Protein AF-A0A943PSD8-F1 (afdb_monomer_lite)

Structure (mmCIF, N/CA/C/O backbone):
data_AF-A0A943PSD8-F1
#
_entry.id   AF-A0A943PSD8-F1
#
loop_
_atom_site.group_PDB
_atom_site.id
_atom_site.type_symbol
_atom_site.label_atom_id
_atom_site.label_alt_id
_atom_site.label_comp_id
_atom_site.label_asym_id
_atom_site.label_entity_id
_atom_site.label_seq_id
_atom_site.pdbx_PDB_ins_code
_atom_site.Cartn_x
_atom_site.Cartn_y
_atom_site.Cartn_z
_atom_site.occupancy
_atom_site.B_iso_or_equiv
_atom_site.auth_seq_id
_atom_site.auth_comp_id
_atom_site.auth_asym_id
_atom_site.auth_atom_id
_atom_site.pdbx_PDB_model_num
ATOM 1 N N . MET A 1 1 ? -32.405 -61.561 6.875 1.00 39.09 1 MET A N 1
ATOM 2 C CA . MET A 1 1 ? -31.732 -60.262 6.628 1.00 39.09 1 MET A CA 1
ATOM 3 C C . MET A 1 1 ? -32.272 -59.656 5.342 1.00 39.09 1 MET A C 1
ATOM 5 O O . MET A 1 1 ? -32.671 -60.415 4.474 1.00 39.09 1 MET A O 1
ATOM 9 N N . LYS A 1 2 ? -32.257 -58.317 5.261 1.00 35.62 2 LYS A N 1
ATOM 10 C CA . LYS A 1 2 ? -32.957 -57.411 4.322 1.00 35.62 2 LYS A CA 1
ATOM 11 C C . LYS A 1 2 ? -34.431 -57.131 4.662 1.00 35.62 2 LYS A C 1
ATOM 13 O O . LYS A 1 2 ? -35.358 -57.716 4.121 1.00 35.62 2 LYS A O 1
ATOM 18 N N . LYS A 1 3 ? -34.590 -56.186 5.598 1.00 33.88 3 LYS A N 1
ATOM 19 C CA . LYS A 1 3 ? -35.744 -55.285 5.716 1.00 33.88 3 LYS A CA 1
ATOM 20 C C . LYS A 1 3 ? -35.686 -54.280 4.564 1.00 33.88 3 LYS A C 1
ATOM 22 O O . LYS A 1 3 ? -34.597 -53.781 4.309 1.00 33.88 3 LYS A O 1
ATOM 27 N N . LEU A 1 4 ? -36.825 -53.936 3.971 1.00 37.25 4 LEU A N 1
ATOM 28 C CA . LEU A 1 4 ? -37.174 -52.561 3.583 1.00 37.25 4 LEU A CA 1
ATOM 29 C C . LEU A 1 4 ? -38.637 -52.554 3.126 1.00 37.25 4 LEU A C 1
ATOM 31 O O . LEU A 1 4 ? -38.959 -52.822 1.973 1.00 37.25 4 LEU A O 1
ATOM 35 N N . GLY A 1 5 ? -39.524 -52.314 4.093 1.00 34.44 5 GLY A N 1
ATOM 36 C CA . GLY A 1 5 ? -40.902 -51.930 3.827 1.00 34.44 5 GLY A CA 1
ATOM 37 C C . GLY A 1 5 ? -40.923 -50.465 3.412 1.00 34.44 5 GLY A C 1
ATOM 38 O O . GLY A 1 5 ? -40.433 -49.607 4.144 1.00 34.44 5 GLY A O 1
ATOM 39 N N . PHE A 1 6 ? -41.462 -50.205 2.227 1.00 36.78 6 PHE A N 1
ATOM 40 C CA . PHE A 1 6 ? -41.811 -48.873 1.759 1.00 36.78 6 PHE A CA 1
ATOM 41 C C . PHE A 1 6 ? -42.963 -48.338 2.612 1.00 36.78 6 PHE A C 1
ATOM 43 O O . PHE A 1 6 ? -44.058 -48.895 2.592 1.00 36.78 6 PHE A O 1
ATOM 50 N N . ILE A 1 7 ? -42.717 -47.254 3.348 1.00 43.06 7 ILE A N 1
ATOM 51 C CA . ILE A 1 7 ? -43.784 -46.407 3.877 1.00 43.06 7 ILE A CA 1
ATOM 52 C C . ILE A 1 7 ? -43.996 -45.292 2.861 1.00 43.06 7 ILE A C 1
ATOM 54 O O . ILE A 1 7 ? -43.143 -44.429 2.664 1.00 43.06 7 ILE A O 1
ATOM 58 N N . LEU A 1 8 ? -45.148 -45.360 2.209 1.00 37.47 8 LEU A N 1
ATOM 59 C CA . LEU A 1 8 ? -45.772 -44.275 1.476 1.00 37.47 8 LEU A CA 1
ATOM 60 C C . LEU A 1 8 ? -46.791 -43.643 2.432 1.00 37.47 8 LEU A C 1
ATOM 62 O O . LEU A 1 8 ? -47.659 -44.366 2.904 1.00 37.47 8 LEU A O 1
ATOM 66 N N . LEU A 1 9 ? -46.670 -42.353 2.739 1.00 37.38 9 LEU A N 1
ATOM 67 C CA . LEU A 1 9 ? -47.718 -41.440 3.236 1.00 37.38 9 LEU A CA 1
ATOM 68 C C . LEU A 1 9 ? -46.995 -40.114 3.536 1.00 37.38 9 LEU A C 1
ATOM 70 O O . LEU A 1 9 ? -46.019 -40.118 4.272 1.00 37.38 9 LEU A O 1
ATOM 74 N N . GLY A 1 10 ? -47.353 -38.944 3.034 1.00 30.42 10 GLY A N 1
ATOM 75 C CA . GLY A 1 10 ? -48.475 -38.495 2.231 1.00 30.42 10 GLY A CA 1
ATOM 76 C C . GLY A 1 10 ? -48.540 -36.973 2.402 1.00 30.42 10 GLY A C 1
ATOM 77 O O . GLY A 1 10 ? -48.268 -36.500 3.499 1.00 30.42 10 GLY A O 1
ATOM 78 N N . THR A 1 11 ? -48.960 -36.262 1.344 1.00 39.88 11 THR A N 1
ATOM 79 C CA . THR A 1 11 ? -49.697 -34.969 1.373 1.00 39.88 11 THR A CA 1
ATOM 80 C C . THR A 1 11 ? -49.006 -33.745 2.025 1.00 39.88 11 THR A C 1
ATOM 82 O O . THR A 1 11 ? -48.396 -33.849 3.069 1.00 39.88 11 THR A O 1
ATOM 85 N N . ILE A 1 12 ? -49.069 -32.499 1.552 1.00 41.00 12 ILE A N 1
ATOM 86 C CA . ILE A 1 12 ? -49.827 -31.786 0.519 1.00 41.00 12 ILE A CA 1
ATOM 87 C C . ILE A 1 12 ? -49.026 -30.504 0.203 1.00 41.00 12 ILE A C 1
ATOM 89 O O . ILE A 1 12 ? -48.409 -29.905 1.080 1.00 41.00 12 ILE A O 1
ATOM 93 N N . ILE A 1 13 ? -49.055 -30.106 -1.065 1.00 51.09 13 ILE A N 1
ATOM 94 C CA . ILE A 1 13 ? -48.576 -28.830 -1.615 1.00 51.09 13 ILE A CA 1
ATOM 95 C C . ILE A 1 13 ? -49.413 -27.675 -1.042 1.00 51.09 13 ILE A C 1
ATOM 97 O O . ILE A 1 13 ? -50.628 -27.819 -1.000 1.00 51.09 13 ILE A O 1
ATOM 101 N N . LEU A 1 14 ? -48.815 -26.523 -0.709 1.00 36.47 14 LEU A N 1
ATOM 102 C CA . LEU A 1 14 ? -49.269 -25.213 -1.208 1.00 36.47 14 LEU A CA 1
ATOM 103 C C . LEU A 1 14 ? -48.269 -24.089 -0.896 1.00 36.47 14 LEU A C 1
ATOM 105 O O . LEU A 1 14 ? -47.721 -23.963 0.193 1.00 36.47 14 LEU A O 1
ATOM 109 N N . LEU A 1 15 ? -48.050 -23.310 -1.950 1.00 50.00 15 LEU A N 1
ATOM 110 C CA . LEU A 1 15 ? -47.198 -22.141 -2.111 1.00 50.00 15 LEU A CA 1
ATOM 111 C C . LEU A 1 15 ? -47.514 -21.032 -1.099 1.00 50.00 15 LEU A C 1
ATOM 113 O O . LEU A 1 15 ? -48.682 -20.789 -0.815 1.00 50.00 15 LEU A O 1
ATOM 117 N N . THR A 1 16 ? -46.486 -20.303 -0.655 1.00 38.50 16 THR A N 1
ATOM 118 C CA . THR A 1 16 ? -46.375 -18.824 -0.650 1.00 38.50 16 THR A CA 1
ATOM 119 C C . THR A 1 16 ? -45.319 -18.372 0.360 1.00 38.50 16 THR A C 1
ATOM 121 O O . THR A 1 16 ? -45.264 -18.870 1.478 1.00 38.50 16 THR A O 1
ATOM 124 N N . GLY A 1 17 ? -44.499 -17.391 -0.024 1.00 29.97 17 GLY A N 1
ATOM 125 C CA . GLY A 1 17 ? -43.738 -16.587 0.934 1.00 29.97 17 GLY A CA 1
ATOM 126 C C . GLY A 1 17 ? -42.244 -16.534 0.659 1.00 29.97 17 GLY A C 1
ATOM 127 O O . GLY A 1 17 ? -41.486 -17.301 1.232 1.00 29.97 17 GLY A O 1
ATOM 128 N N . CYS A 1 18 ? -41.882 -15.602 -0.224 1.00 33.88 18 CYS A N 1
ATOM 129 C CA . CYS A 1 18 ? -40.638 -14.835 -0.314 1.00 33.88 18 CYS A CA 1
ATOM 130 C C . CYS A 1 18 ? -39.346 -15.456 0.235 1.00 33.88 18 CYS A C 1
ATOM 132 O O . CYS A 1 18 ? -39.186 -15.676 1.436 1.00 33.88 18 CYS A O 1
ATOM 134 N N . GLY A 1 19 ? -38.371 -15.585 -0.668 1.00 34.88 19 GLY A N 1
ATOM 135 C CA . GLY A 1 19 ? -36.981 -15.828 -0.327 1.00 34.88 19 GLY A CA 1
ATOM 136 C C . GLY A 1 19 ? -36.513 -14.905 0.793 1.00 34.88 19 GLY A C 1
ATOM 137 O O . GLY A 1 19 ? -36.510 -13.683 0.661 1.00 34.88 19 GLY A O 1
ATOM 138 N N . LYS A 1 20 ? -36.087 -15.512 1.897 1.00 35.00 20 LYS A N 1
ATOM 139 C CA . LYS A 1 20 ? -35.025 -14.927 2.698 1.00 35.00 20 LYS A CA 1
ATOM 140 C C . LYS A 1 20 ? -33.739 -15.228 1.949 1.00 35.00 20 LYS A C 1
ATOM 142 O O . LYS A 1 20 ? -33.119 -16.267 2.156 1.00 35.00 20 LYS A O 1
ATOM 147 N N . GLU A 1 21 ? -33.367 -14.321 1.051 1.00 35.78 21 GLU A N 1
ATOM 148 C CA . GLU A 1 21 ? -31.949 -14.043 0.890 1.00 35.78 21 GLU A CA 1
ATOM 149 C C . GLU A 1 21 ? -31.446 -13.734 2.296 1.00 35.78 21 GLU A C 1
ATOM 151 O O . GLU A 1 21 ? -31.850 -12.757 2.934 1.00 35.78 21 GLU A O 1
ATOM 156 N N . ASN A 1 22 ? -30.639 -14.646 2.829 1.00 31.73 22 ASN A N 1
ATOM 157 C CA . ASN A 1 22 ? -29.731 -14.291 3.892 1.00 31.73 22 ASN A CA 1
ATOM 158 C C . ASN A 1 22 ? -28.843 -13.204 3.287 1.00 31.73 22 ASN A C 1
ATOM 160 O O . ASN A 1 22 ? -27.853 -13.514 2.630 1.00 31.73 22 ASN A O 1
ATOM 164 N N . ASN A 1 23 ? -29.244 -11.945 3.467 1.00 34.69 23 ASN A N 1
ATOM 165 C CA . ASN A 1 23 ? -28.368 -10.796 3.346 1.00 34.69 23 ASN A CA 1
ATOM 166 C C . ASN A 1 23 ? -27.308 -10.955 4.436 1.00 34.69 23 ASN A C 1
ATOM 168 O O . ASN A 1 23 ? -27.372 -10.350 5.503 1.00 34.69 23 ASN A O 1
ATOM 172 N N . VAL A 1 24 ? -26.343 -11.830 4.166 1.00 36.22 24 VAL A N 1
ATOM 173 C CA . VAL A 1 24 ? -24.980 -11.621 4.610 1.00 36.22 24 VAL A CA 1
ATOM 174 C C . VAL A 1 24 ? -24.581 -10.352 3.879 1.00 36.22 24 VAL A C 1
ATOM 176 O O . VAL A 1 24 ? -24.207 -10.388 2.710 1.00 36.22 24 VAL A O 1
ATOM 179 N N . VAL A 1 25 ? -24.812 -9.212 4.528 1.00 37.44 25 VAL A N 1
ATOM 180 C CA . VAL A 1 25 ? -24.231 -7.944 4.108 1.00 37.44 25 VAL A CA 1
ATOM 181 C C . VAL A 1 25 ? -22.734 -8.219 4.035 1.00 37.44 25 VAL A C 1
ATOM 183 O O . VAL A 1 25 ? -22.103 -8.483 5.057 1.00 37.44 25 VAL A O 1
ATOM 186 N N . ASN A 1 26 ? -22.199 -8.300 2.818 1.00 40.53 26 ASN A N 1
ATOM 187 C CA . ASN A 1 26 ? -20.770 -8.429 2.601 1.00 40.53 26 ASN A CA 1
ATOM 188 C C . ASN A 1 26 ? -20.130 -7.193 3.240 1.00 40.53 26 ASN A C 1
ATOM 190 O O . ASN A 1 26 ? -20.292 -6.090 2.731 1.00 40.53 26 ASN A O 1
ATOM 194 N N . GLU A 1 27 ? -19.371 -7.362 4.325 1.00 48.81 27 GLU A N 1
ATOM 195 C CA . GLU A 1 27 ? -18.573 -6.287 4.947 1.00 48.81 27 GLU A CA 1
ATOM 196 C C . GLU A 1 27 ? -17.611 -5.593 3.958 1.00 48.81 27 GLU A C 1
ATOM 198 O O . GLU A 1 27 ? -17.047 -4.547 4.268 1.00 48.81 27 GLU A O 1
ATOM 203 N N . LYS A 1 28 ? -17.435 -6.148 2.751 1.00 49.03 28 LYS A N 1
ATOM 204 C CA . LYS A 1 28 ? -16.634 -5.567 1.671 1.00 49.03 28 LYS A CA 1
ATOM 205 C C . LYS A 1 28 ? -17.199 -4.269 1.078 1.00 49.03 28 LYS A C 1
ATOM 207 O O . LYS A 1 28 ? -16.419 -3.546 0.470 1.00 49.03 28 LYS A O 1
ATOM 212 N N . ASP A 1 29 ? -18.475 -3.939 1.282 1.00 54.69 29 ASP A N 1
ATOM 213 C CA . ASP A 1 29 ? -19.100 -2.771 0.635 1.00 54.69 29 ASP A CA 1
ATOM 214 C C . ASP A 1 29 ? -19.042 -1.459 1.464 1.00 54.69 29 ASP A C 1
ATOM 216 O O . ASP A 1 29 ? -19.552 -0.437 1.011 1.00 54.69 29 ASP A O 1
ATOM 220 N N . GLU A 1 30 ? -18.402 -1.431 2.647 1.00 80.56 30 GLU A N 1
ATOM 221 C CA . GLU A 1 30 ? -18.299 -0.214 3.496 1.00 80.56 3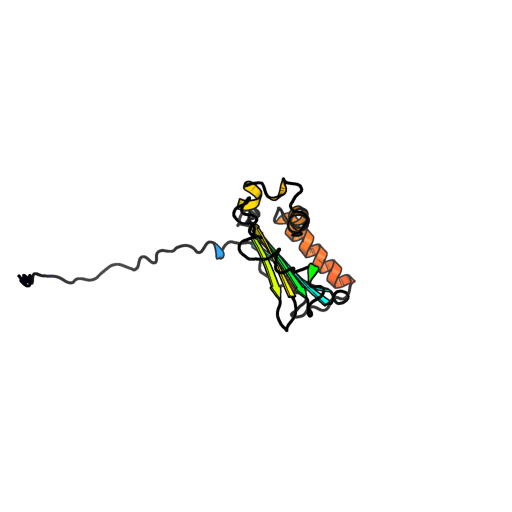0 GLU A CA 1
ATOM 222 C C . GLU A 1 30 ? -16.861 0.295 3.751 1.00 80.56 30 GLU A C 1
ATOM 224 O O . GLU A 1 30 ? -16.678 1.226 4.540 1.00 80.56 30 GLU A O 1
ATOM 229 N N . LEU A 1 31 ? -15.827 -0.283 3.128 1.00 92.12 31 LEU A N 1
ATOM 230 C CA . LEU A 1 31 ? -14.444 0.132 3.398 1.00 92.12 31 LEU A CA 1
ATOM 231 C C . LEU A 1 31 ? -14.027 1.358 2.577 1.00 92.12 31 LEU A C 1
ATOM 233 O O . LEU A 1 31 ? -14.220 1.412 1.363 1.00 92.12 31 LEU A O 1
ATOM 237 N N . SER A 1 32 ? -13.376 2.314 3.238 1.00 94.88 32 SER A N 1
ATOM 238 C CA . SER A 1 32 ? -12.641 3.392 2.575 1.00 94.88 32 SER A CA 1
ATOM 239 C C . SER A 1 32 ? -11.257 2.876 2.190 1.00 94.88 32 SER A C 1
ATOM 241 O O . SER A 1 32 ? -10.504 2.438 3.061 1.00 94.88 32 SER A O 1
ATOM 243 N N . VAL A 1 33 ? -10.938 2.886 0.894 1.00 96.94 33 VAL A N 1
ATOM 244 C CA . VAL A 1 33 ? -9.714 2.283 0.340 1.00 96.94 33 VAL A CA 1
ATOM 245 C C . VAL A 1 33 ? -8.820 3.351 -0.278 1.00 96.94 33 VAL A C 1
ATOM 247 O O . VAL A 1 33 ? -9.294 4.194 -1.044 1.00 96.94 33 VAL A O 1
ATOM 250 N N . TYR A 1 34 ? -7.531 3.295 0.039 1.00 98.06 34 TYR A N 1
ATOM 251 C CA . TYR A 1 34 ? -6.493 4.130 -0.555 1.00 98.06 34 TYR A CA 1
ATOM 252 C C . TYR A 1 34 ? -5.422 3.220 -1.153 1.00 98.06 34 TYR A C 1
ATOM 254 O O . TYR A 1 34 ? -4.975 2.292 -0.477 1.00 98.06 34 TYR A O 1
ATOM 262 N N . GLU A 1 35 ? -5.032 3.476 -2.403 1.00 97.31 35 GLU A N 1
ATOM 263 C CA . GLU A 1 35 ? -4.042 2.665 -3.130 1.00 97.31 35 GLU A CA 1
ATOM 264 C C . GLU A 1 35 ? -3.009 3.559 -3.815 1.00 97.31 35 GLU A C 1
ATOM 266 O O . GLU A 1 35 ? -3.373 4.522 -4.490 1.00 97.31 35 GLU A O 1
ATOM 271 N N . LEU A 1 36 ? -1.726 3.327 -3.562 1.00 96.00 36 LEU A N 1
ATOM 272 C CA . LEU A 1 36 ? -0.630 4.024 -4.225 1.00 96.00 36 LEU A CA 1
ATOM 273 C C . LEU A 1 36 ? 0.119 2.978 -5.021 1.00 96.00 36 LEU A C 1
ATOM 275 O O . LEU A 1 36 ? 0.576 2.007 -4.434 1.00 96.00 36 LEU A O 1
ATOM 279 N N . HIS A 1 37 ? 0.229 3.200 -6.323 1.00 96.19 37 HIS A N 1
ATOM 280 C CA . HIS A 1 37 ? 0.980 2.365 -7.244 1.00 96.19 37 HIS A CA 1
ATOM 281 C C . HIS A 1 37 ? 2.028 3.241 -7.902 1.00 96.19 37 HIS A C 1
ATOM 283 O O . HIS A 1 37 ? 1.686 4.237 -8.549 1.00 96.19 37 HIS A O 1
ATOM 289 N N . TYR A 1 38 ? 3.294 2.906 -7.691 1.00 95.56 38 TYR A N 1
ATOM 290 C CA . TYR A 1 38 ? 4.413 3.713 -8.150 1.00 95.56 38 TYR A CA 1
ATOM 291 C C . TYR A 1 38 ? 5.510 2.841 -8.730 1.00 95.56 38 TYR A C 1
ATOM 293 O O . TYR A 1 38 ? 6.003 1.932 -8.069 1.00 95.56 38 TYR A O 1
ATOM 301 N N . TYR A 1 39 ? 5.932 3.149 -9.952 1.00 94.94 39 TYR A N 1
ATOM 302 C CA . TYR A 1 39 ? 7.058 2.487 -10.583 1.00 94.94 39 TYR A CA 1
ATOM 303 C C . TYR A 1 39 ? 8.341 3.290 -10.399 1.00 94.94 39 TYR A C 1
ATOM 305 O O . TYR A 1 39 ? 8.562 4.314 -11.056 1.00 94.94 39 TYR A O 1
ATOM 313 N N . ASP A 1 40 ? 9.227 2.759 -9.565 1.00 90.19 40 ASP A N 1
ATOM 314 C CA . ASP A 1 40 ? 10.576 3.266 -9.409 1.00 90.19 40 ASP A CA 1
ATOM 315 C C . ASP A 1 40 ? 11.441 2.807 -10.592 1.00 90.19 40 ASP A C 1
ATOM 317 O O . ASP A 1 40 ? 11.782 1.630 -10.752 1.00 90.19 40 ASP A O 1
ATOM 321 N N . LYS A 1 41 ? 11.801 3.760 -11.457 1.00 88.12 41 LYS A N 1
ATOM 322 C CA . LYS A 1 41 ? 12.610 3.501 -12.656 1.00 88.12 41 LYS A CA 1
ATOM 323 C C . LYS A 1 41 ? 14.067 3.185 -12.337 1.00 88.12 41 LYS A C 1
ATOM 325 O O . LYS A 1 41 ? 14.697 2.477 -13.125 1.00 88.12 41 LYS A O 1
ATOM 330 N N . ASP A 1 42 ? 14.592 3.707 -11.233 1.00 86.50 42 ASP A N 1
ATOM 331 C CA . ASP A 1 42 ? 15.993 3.542 -10.852 1.00 86.50 42 ASP A CA 1
ATOM 332 C C . ASP A 1 42 ? 16.230 2.139 -10.289 1.00 86.50 42 ASP A C 1
ATOM 334 O O . ASP A 1 42 ? 17.233 1.493 -10.608 1.00 86.50 42 ASP A O 1
ATOM 338 N N . PHE A 1 43 ? 15.265 1.630 -9.522 1.00 82.81 43 PHE A N 1
ATOM 339 C CA . PHE A 1 43 ? 15.315 0.292 -8.930 1.00 82.81 43 PHE A CA 1
ATOM 340 C C . PHE A 1 43 ? 14.539 -0.777 -9.720 1.00 82.81 43 PHE A C 1
ATOM 342 O O . PHE A 1 43 ? 14.683 -1.970 -9.440 1.00 82.81 43 PHE A O 1
ATOM 349 N N . LYS A 1 44 ? 13.805 -0.370 -10.766 1.00 88.19 44 LYS A N 1
ATOM 350 C CA . LYS A 1 44 ? 13.009 -1.221 -11.670 1.00 88.19 44 LYS A CA 1
ATOM 351 C C . LYS A 1 44 ? 11.995 -2.103 -10.943 1.00 88.19 44 LYS A C 1
ATOM 353 O O . LYS A 1 44 ? 11.921 -3.322 -11.156 1.00 88.19 44 LYS A O 1
ATOM 358 N N . HIS A 1 45 ? 11.195 -1.486 -10.086 1.00 89.69 45 HIS A N 1
ATOM 359 C CA . HIS A 1 45 ? 10.112 -2.175 -9.401 1.00 89.69 45 HIS A CA 1
ATOM 360 C C . HIS A 1 45 ? 8.905 -1.280 -9.208 1.00 89.69 45 HIS A C 1
ATOM 362 O O . HIS A 1 45 ? 8.999 -0.059 -9.246 1.00 89.69 45 HIS A O 1
ATOM 368 N N . THR A 1 46 ? 7.759 -1.921 -9.014 1.00 91.25 46 THR A N 1
ATOM 369 C CA . THR A 1 46 ? 6.538 -1.248 -8.577 1.00 91.25 46 THR A CA 1
ATOM 370 C C . THR A 1 46 ? 6.409 -1.399 -7.068 1.00 91.25 46 THR A C 1
ATOM 372 O O . THR A 1 46 ? 6.575 -2.507 -6.550 1.00 91.25 46 THR A O 1
ATOM 375 N N . GLU A 1 47 ? 6.150 -0.294 -6.380 1.00 91.88 47 GLU A N 1
ATOM 376 C CA . GLU A 1 47 ? 5.749 -0.246 -4.979 1.00 91.88 47 GLU A CA 1
ATOM 377 C C . GLU A 1 47 ? 4.248 0.005 -4.915 1.00 91.88 47 GLU A C 1
ATOM 379 O O . GLU A 1 47 ? 3.778 1.068 -5.334 1.00 91.88 47 GLU A O 1
ATOM 384 N N . ASP A 1 48 ? 3.514 -0.971 -4.384 1.00 93.06 48 ASP A N 1
ATOM 385 C CA . ASP A 1 48 ? 2.083 -0.840 -4.155 1.00 93.06 48 ASP A CA 1
ATOM 386 C C . ASP A 1 48 ? 1.786 -0.796 -2.659 1.00 93.06 48 ASP A C 1
ATOM 388 O O . ASP A 1 48 ? 2.261 -1.634 -1.886 1.00 93.06 48 ASP A O 1
ATOM 392 N N . PHE A 1 49 ? 0.941 0.148 -2.261 1.00 92.38 49 PHE A N 1
ATOM 393 C CA . PHE A 1 49 ? 0.469 0.309 -0.891 1.00 92.38 49 PHE A CA 1
ATOM 394 C C . PHE A 1 49 ? -1.045 0.377 -0.911 1.00 92.38 49 PHE A C 1
ATOM 396 O O . PHE A 1 4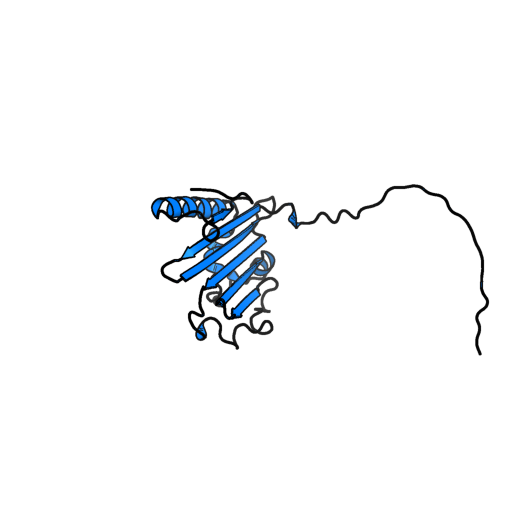9 ? -1.606 1.251 -1.562 1.00 92.38 49 PHE A O 1
ATOM 403 N N . ILE A 1 50 ? -1.704 -0.507 -0.172 1.00 96.38 50 ILE A N 1
ATOM 404 C CA . ILE A 1 50 ? -3.160 -0.536 -0.058 1.00 96.38 50 ILE A CA 1
ATOM 405 C C . ILE A 1 50 ? -3.520 -0.444 1.415 1.00 96.38 50 ILE A C 1
ATOM 407 O O . ILE A 1 50 ? -3.169 -1.328 2.195 1.00 96.38 50 ILE A O 1
ATOM 411 N N . VAL A 1 51 ? -4.256 0.595 1.800 1.00 97.62 51 VAL A N 1
ATOM 412 C CA . VAL A 1 51 ? -4.753 0.757 3.170 1.00 97.62 51 VAL A CA 1
ATOM 413 C C . VAL A 1 51 ? -6.268 0.910 3.190 1.00 97.62 51 VAL A C 1
ATOM 415 O O . VAL A 1 51 ? -6.863 1.582 2.343 1.00 97.62 51 VAL A O 1
ATOM 418 N N . LYS A 1 52 ? -6.904 0.235 4.151 1.00 97.38 52 LYS A N 1
ATOM 419 C CA . LYS A 1 52 ? -8.361 0.142 4.276 1.00 97.38 52 LYS A CA 1
ATOM 420 C C . LYS A 1 52 ? -8.811 0.609 5.654 1.00 97.38 52 LYS A C 1
ATOM 422 O O . LYS A 1 52 ? -8.211 0.238 6.667 1.00 97.38 52 LYS A O 1
ATOM 427 N N . TYR A 1 53 ? -9.916 1.348 5.681 1.00 96.81 53 TYR A N 1
ATOM 428 C CA . TYR A 1 53 ? -10.563 1.840 6.897 1.00 96.81 53 TYR A CA 1
ATOM 429 C C . TYR A 1 53 ? -12.036 1.454 6.934 1.00 96.81 53 TYR A C 1
ATOM 431 O O . TYR A 1 53 ? -12.679 1.352 5.889 1.00 96.81 53 TYR A O 1
ATOM 439 N N . ASP A 1 54 ? -12.582 1.267 8.134 1.00 94.50 54 ASP A N 1
ATOM 440 C CA . ASP A 1 54 ? -14.029 1.157 8.311 1.00 94.50 54 ASP A CA 1
ATOM 441 C C . ASP A 1 54 ? -14.727 2.514 8.103 1.00 94.50 54 ASP A C 1
ATOM 443 O O . ASP A 1 54 ? -14.091 3.562 7.976 1.00 94.50 54 ASP A O 1
ATOM 447 N N . LYS A 1 55 ? -16.064 2.515 8.112 1.00 91.12 55 LYS A N 1
ATOM 448 C CA . LYS A 1 55 ? -16.879 3.732 7.954 1.00 91.12 55 LYS A CA 1
ATOM 449 C C . LYS A 1 55 ? -16.643 4.827 9.001 1.00 91.12 55 LYS A C 1
ATOM 451 O O . LYS A 1 55 ? -17.104 5.950 8.811 1.00 91.12 55 LYS A O 1
ATOM 456 N N . ASN A 1 56 ? -15.999 4.499 10.119 1.00 92.38 56 ASN A N 1
ATOM 457 C CA . ASN A 1 56 ? -15.673 5.446 11.180 1.00 92.38 56 ASN A CA 1
ATOM 458 C C . ASN A 1 56 ? -14.230 5.965 11.055 1.00 92.38 56 ASN A C 1
ATOM 460 O O . ASN A 1 56 ? -13.789 6.719 11.920 1.00 92.38 56 ASN A O 1
ATOM 464 N N . GLY A 1 57 ? -13.495 5.559 10.015 1.00 92.75 57 GLY A N 1
ATOM 465 C CA . GLY A 1 57 ? -12.101 5.932 9.797 1.00 92.75 57 GLY A CA 1
ATOM 466 C C . GLY A 1 57 ? -11.104 5.113 10.620 1.00 92.75 57 GLY A C 1
ATOM 467 O O . GLY A 1 57 ? -9.937 5.499 10.708 1.00 92.75 57 GLY A O 1
ATOM 468 N N . ASN A 1 58 ? -11.524 3.993 11.225 1.00 95.06 58 ASN A N 1
ATOM 469 C CA . ASN A 1 58 ? -10.605 3.123 11.957 1.00 95.06 58 ASN A CA 1
ATOM 470 C C . ASN A 1 58 ? -9.829 2.242 10.982 1.00 95.06 58 ASN A C 1
ATOM 472 O O . ASN A 1 58 ? -10.424 1.642 10.085 1.00 95.06 58 ASN A O 1
ATOM 476 N N . PHE A 1 59 ? -8.519 2.116 11.200 1.00 96.50 59 PHE A N 1
ATOM 477 C CA . PHE A 1 59 ? -7.666 1.198 10.452 1.00 96.50 59 PHE A CA 1
ATOM 478 C C . PHE A 1 59 ? -8.236 -0.226 10.464 1.00 96.50 59 PHE A C 1
ATOM 480 O O . PHE A 1 59 ? -8.679 -0.711 11.508 1.00 96.50 59 PHE A O 1
ATOM 487 N N . LYS A 1 60 ? -8.209 -0.891 9.304 1.00 96.06 60 LYS A N 1
ATOM 488 C CA . LYS A 1 60 ? -8.622 -2.290 9.135 1.00 96.06 60 LYS A CA 1
ATOM 489 C C . LYS A 1 60 ? -7.514 -3.160 8.572 1.00 96.06 60 LYS A C 1
ATOM 491 O O . LYS A 1 60 ? -7.335 -4.277 9.050 1.00 96.06 60 LYS A O 1
ATOM 496 N N . GLU A 1 61 ? -6.802 -2.674 7.565 1.00 95.81 61 GLU A N 1
ATOM 497 C CA . GLU A 1 61 ? -5.831 -3.484 6.837 1.00 95.81 61 GLU A CA 1
ATOM 498 C C . GLU A 1 61 ? -4.796 -2.613 6.127 1.00 95.81 61 GLU A C 1
ATOM 500 O O . GLU A 1 61 ? -5.146 -1.562 5.590 1.00 95.81 61 GLU A O 1
ATOM 505 N N . LEU A 1 62 ? -3.546 -3.079 6.111 1.00 95.44 62 LEU A N 1
ATOM 506 C CA . LEU A 1 62 ? -2.466 -2.563 5.273 1.00 95.44 62 LEU A CA 1
ATOM 507 C C . LEU A 1 62 ? -1.865 -3.733 4.497 1.00 95.44 62 LEU A C 1
ATOM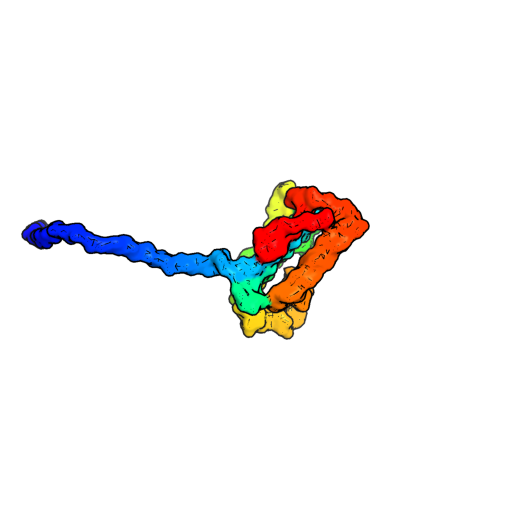 509 O O . LEU A 1 62 ? -1.475 -4.733 5.102 1.00 95.44 62 LEU A O 1
ATOM 513 N N . GLU A 1 63 ? -1.757 -3.579 3.184 1.00 94.19 63 GLU A N 1
ATOM 514 C CA . GLU A 1 63 ? -1.050 -4.490 2.289 1.00 94.19 63 GLU A CA 1
ATOM 515 C C . GLU A 1 63 ? 0.032 -3.709 1.535 1.00 94.19 63 GLU A C 1
ATOM 517 O O . GLU A 1 63 ? -0.206 -2.596 1.066 1.00 94.19 63 GLU A O 1
ATOM 522 N N . MET A 1 64 ? 1.224 -4.290 1.434 1.00 92.75 64 MET A N 1
ATOM 523 C CA . MET A 1 64 ? 2.361 -3.735 0.706 1.00 92.75 64 MET A CA 1
ATOM 524 C C . MET A 1 64 ? 2.884 -4.762 -0.290 1.00 92.75 64 MET A C 1
ATOM 526 O O . MET A 1 64 ? 3.057 -5.936 0.059 1.00 92.75 64 MET A O 1
ATOM 530 N N . PHE A 1 65 ? 3.178 -4.311 -1.507 1.00 90.44 65 PHE A N 1
ATOM 531 C CA . PHE A 1 65 ? 3.727 -5.143 -2.568 1.00 90.44 65 PHE A CA 1
ATOM 532 C C . PHE A 1 65 ? 4.961 -4.486 -3.173 1.00 90.44 65 PHE A C 1
ATOM 534 O O . PHE A 1 65 ? 4.960 -3.297 -3.476 1.00 90.44 65 PHE A O 1
ATOM 541 N N . TYR A 1 66 ? 5.998 -5.289 -3.392 1.00 88.56 66 TYR A N 1
ATOM 542 C CA . TYR A 1 66 ? 7.160 -4.895 -4.183 1.00 88.56 66 TYR A CA 1
ATOM 543 C C . TYR A 1 66 ? 7.291 -5.856 -5.356 1.00 88.56 66 TYR A C 1
ATOM 545 O O . TYR A 1 66 ? 7.657 -7.023 -5.171 1.00 88.56 66 TYR A O 1
ATOM 553 N N . LEU A 1 67 ? 6.961 -5.373 -6.553 1.00 88.94 67 LEU A N 1
ATOM 554 C CA . LEU A 1 67 ? 7.034 -6.133 -7.796 1.00 88.94 67 LEU A CA 1
ATOM 555 C C . LEU A 1 67 ? 8.259 -5.706 -8.598 1.00 88.94 67 LEU A C 1
ATOM 557 O O . LEU A 1 67 ? 8.237 -4.697 -9.298 1.00 88.94 67 LEU A O 1
ATOM 561 N N . TYR A 1 68 ? 9.316 -6.501 -8.525 1.00 87.81 68 TYR A N 1
ATOM 562 C CA . TYR A 1 68 ? 10.537 -6.291 -9.289 1.00 87.81 68 TYR A CA 1
ATOM 563 C C . TYR A 1 68 ? 10.413 -6.898 -10.687 1.00 87.81 68 TYR A C 1
ATOM 565 O O . TYR A 1 68 ? 10.044 -8.069 -10.814 1.00 87.81 68 TYR A O 1
ATOM 573 N N . ASP A 1 69 ? 10.776 -6.130 -11.722 1.00 84.50 69 ASP A N 1
ATOM 574 C CA . ASP A 1 69 ? 10.717 -6.561 -13.132 1.00 84.50 69 ASP A CA 1
ATOM 575 C C . ASP A 1 69 ? 11.675 -7.738 -13.430 1.00 84.50 69 ASP A C 1
ATOM 577 O O . ASP A 1 69 ? 11.464 -8.530 -14.350 1.00 84.50 69 ASP A O 1
ATOM 581 N N . GLU A 1 70 ? 12.735 -7.880 -12.632 1.00 81.81 70 GLU A N 1
ATOM 582 C CA . GLU A 1 70 ? 13.683 -8.989 -12.678 1.00 81.81 70 GLU A CA 1
ATOM 583 C C . GLU A 1 70 ? 14.015 -9.479 -11.264 1.00 81.81 70 GLU A C 1
ATOM 585 O O . GLU A 1 70 ? 13.711 -8.823 -10.269 1.00 81.81 70 GLU A O 1
ATOM 590 N N . ARG A 1 71 ? 14.630 -10.662 -11.141 1.00 71.69 71 ARG A N 1
ATOM 591 C CA . ARG A 1 71 ? 15.135 -11.109 -9.837 1.00 71.69 71 ARG A CA 1
ATOM 592 C C . ARG A 1 71 ? 16.265 -10.168 -9.422 1.00 71.69 71 ARG A C 1
ATOM 594 O O . ARG A 1 71 ? 17.349 -10.250 -9.992 1.00 71.69 71 ARG A O 1
ATOM 601 N N . THR A 1 72 ? 16.022 -9.319 -8.431 1.00 66.12 72 THR A N 1
ATOM 602 C CA . THR A 1 72 ? 17.011 -8.336 -7.975 1.00 66.12 72 THR A CA 1
ATOM 603 C C . THR A 1 72 ? 18.141 -8.982 -7.186 1.00 66.12 72 THR A C 1
ATOM 605 O O . THR A 1 72 ? 19.306 -8.729 -7.475 1.00 66.12 72 THR A O 1
ATOM 608 N N . ASP A 1 73 ? 17.819 -9.864 -6.232 1.00 66.62 73 ASP A N 1
ATOM 609 C CA . ASP A 1 73 ? 18.801 -10.651 -5.476 1.00 66.62 73 ASP A CA 1
ATOM 610 C C . ASP A 1 73 ? 18.134 -11.852 -4.784 1.00 66.62 73 ASP A C 1
ATOM 612 O O . ASP A 1 73 ? 17.120 -11.727 -4.095 1.00 66.62 73 ASP A O 1
ATOM 616 N N . SER A 1 74 ? 18.745 -13.032 -4.907 1.00 63.84 74 SER A N 1
ATOM 617 C CA . SER A 1 74 ? 18.311 -14.253 -4.217 1.00 63.84 74 SER A CA 1
ATOM 618 C C . SER A 1 74 ? 18.187 -14.122 -2.696 1.00 63.84 74 SER A C 1
ATOM 620 O O . SER A 1 74 ? 17.377 -14.830 -2.105 1.00 63.84 74 SER A O 1
ATOM 622 N N . LYS A 1 75 ? 18.943 -13.213 -2.067 1.00 61.62 75 LYS A N 1
ATOM 623 C CA . LYS A 1 75 ? 18.929 -13.019 -0.612 1.00 61.62 75 LYS A CA 1
ATOM 624 C C . LYS A 1 75 ? 17.680 -12.297 -0.095 1.00 61.62 75 LYS A C 1
ATOM 626 O O . LYS A 1 75 ? 17.383 -12.420 1.086 1.00 61.62 75 LYS A O 1
ATOM 631 N N . TYR A 1 76 ? 16.976 -11.538 -0.944 1.00 62.62 76 TYR A N 1
ATOM 632 C CA . TYR A 1 76 ? 15.758 -10.806 -0.557 1.00 62.62 76 TYR A CA 1
ATOM 633 C C . TYR A 1 76 ? 14.505 -11.678 -0.612 1.00 62.62 76 TYR A C 1
ATOM 635 O O . TYR A 1 76 ? 13.487 -11.321 -0.035 1.00 62.62 76 TYR A O 1
ATOM 643 N N . CYS A 1 77 ? 14.602 -12.831 -1.271 1.00 70.50 77 CYS A N 1
ATOM 644 C CA . CYS A 1 77 ? 13.576 -13.862 -1.328 1.00 70.50 77 CYS A CA 1
ATOM 645 C C . CYS A 1 77 ? 14.211 -15.236 -1.078 1.00 70.50 77 CYS A C 1
ATOM 647 O O . CYS A 1 77 ? 14.213 -16.087 -1.973 1.00 70.50 77 CYS A O 1
ATOM 649 N N . PRO A 1 78 ? 14.873 -15.439 0.072 1.00 64.00 78 PRO A N 1
ATOM 650 C CA . PRO A 1 78 ? 15.600 -16.668 0.288 1.00 64.00 78 PRO A CA 1
ATOM 651 C C . PRO A 1 78 ? 14.590 -17.782 0.579 1.00 64.00 78 PRO A C 1
ATOM 653 O O . PRO A 1 78 ? 13.606 -17.589 1.297 1.00 64.00 78 PRO A O 1
ATOM 656 N N . GLU A 1 79 ? 14.842 -18.950 -0.012 1.00 62.47 79 GLU A N 1
ATOM 657 C CA . GLU A 1 79 ? 13.932 -20.107 -0.021 1.00 62.47 79 GLU A CA 1
ATOM 658 C C . GLU A 1 79 ? 13.551 -20.596 1.383 1.00 62.47 79 GLU A C 1
ATOM 660 O O . GLU A 1 79 ? 12.586 -21.325 1.540 1.00 62.47 79 GLU A O 1
ATOM 665 N N . ASN A 1 80 ? 14.298 -20.199 2.412 1.00 58.75 80 ASN A N 1
ATOM 666 C CA . ASN A 1 80 ? 14.092 -20.593 3.799 1.00 58.75 80 ASN A CA 1
ATOM 667 C C . ASN A 1 80 ? 13.472 -19.504 4.688 1.00 58.75 80 ASN A C 1
ATOM 669 O O . ASN A 1 80 ? 13.191 -19.807 5.841 1.00 58.75 80 ASN A O 1
ATOM 673 N N . LEU A 1 81 ? 13.305 -18.258 4.212 1.00 57.50 81 LEU A N 1
ATOM 674 C CA . LEU A 1 81 ? 12.577 -17.245 4.988 1.00 57.50 81 LEU A CA 1
ATOM 675 C C . LEU A 1 81 ? 11.103 -17.196 4.625 1.00 57.50 81 LEU A C 1
ATOM 677 O O . LEU A 1 81 ? 10.324 -17.044 5.541 1.00 57.50 81 LEU A O 1
ATOM 681 N N . TYR A 1 82 ? 10.710 -17.333 3.355 1.00 55.84 82 TYR A N 1
ATOM 682 C CA . TYR A 1 82 ? 9.317 -17.118 2.917 1.00 55.84 82 TYR A CA 1
ATOM 683 C C . TYR A 1 82 ? 8.536 -18.405 2.636 1.00 55.84 82 TYR A C 1
ATOM 685 O O . TYR A 1 82 ? 7.571 -18.388 1.866 1.00 55.84 82 TYR A O 1
ATOM 693 N N . ASN A 1 83 ? 8.928 -19.527 3.244 1.00 54.16 83 ASN A N 1
ATOM 694 C CA . ASN A 1 83 ? 8.048 -20.688 3.261 1.00 54.16 83 ASN A CA 1
ATOM 695 C C . ASN A 1 83 ? 6.752 -20.262 3.945 1.00 54.16 83 ASN A C 1
ATOM 697 O O . ASN A 1 83 ? 6.776 -19.686 5.032 1.00 54.16 83 ASN A O 1
ATOM 701 N N . THR A 1 84 ? 5.619 -20.530 3.300 1.00 48.59 84 THR A N 1
ATOM 702 C CA . THR A 1 84 ? 4.284 -20.143 3.783 1.00 48.59 84 THR A CA 1
ATOM 703 C C . THR A 1 84 ? 3.983 -20.697 5.184 1.00 48.59 84 THR A C 1
ATOM 705 O O . THR A 1 84 ? 3.044 -20.249 5.826 1.00 48.59 84 THR A O 1
ATOM 708 N N . GLU A 1 85 ? 4.784 -21.653 5.661 1.00 47.34 85 GLU A N 1
ATOM 709 C CA . GLU A 1 85 ? 4.713 -22.259 6.992 1.00 47.34 85 GLU A CA 1
ATOM 710 C C . GLU A 1 85 ? 5.644 -21.593 8.035 1.00 47.34 85 GLU A C 1
ATOM 712 O O . GLU A 1 85 ? 5.355 -21.697 9.223 1.00 47.34 85 GLU A O 1
ATOM 717 N N . ASP A 1 86 ? 6.697 -20.865 7.623 1.00 43.47 86 ASP A N 1
ATOM 718 C CA . ASP A 1 86 ? 7.732 -20.298 8.517 1.00 43.47 86 ASP A CA 1
ATOM 719 C C . ASP A 1 86 ? 7.661 -18.761 8.672 1.00 43.47 86 ASP A C 1
ATOM 721 O O . ASP A 1 86 ? 8.103 -18.231 9.691 1.00 43.47 86 ASP A O 1
ATOM 725 N N . TYR A 1 87 ? 7.102 -18.032 7.692 1.00 50.06 87 TYR A N 1
ATOM 726 C CA . TYR A 1 87 ? 6.930 -16.561 7.737 1.00 50.06 87 TYR A CA 1
ATOM 727 C C . TYR A 1 87 ? 5.482 -16.116 7.963 1.00 50.06 87 TYR A C 1
ATOM 729 O O . TYR A 1 87 ? 5.112 -14.958 7.775 1.00 50.06 87 TYR A O 1
ATOM 737 N N . VAL A 1 88 ? 4.609 -17.028 8.370 1.00 52.06 88 VAL A N 1
ATOM 738 C CA . VAL A 1 88 ? 3.514 -16.568 9.212 1.00 52.06 88 VAL A CA 1
ATOM 739 C C . VAL A 1 88 ? 4.213 -16.263 10.521 1.00 52.06 88 VAL A C 1
ATOM 741 O O . VAL A 1 88 ? 4.677 -17.193 11.178 1.00 52.06 88 VAL A O 1
ATOM 744 N N . ASP A 1 89 ? 4.369 -14.989 10.884 1.00 54.19 89 ASP A N 1
ATOM 745 C CA . ASP A 1 89 ? 4.673 -14.690 12.276 1.00 54.19 89 ASP A CA 1
ATOM 746 C C . ASP A 1 89 ? 3.444 -15.136 13.078 1.00 54.19 89 ASP A C 1
ATOM 748 O O . ASP A 1 89 ? 2.513 -14.373 13.330 1.00 54.19 89 ASP A O 1
ATOM 752 N N . LEU A 1 90 ? 3.402 -16.437 13.395 1.00 51.94 90 LEU A N 1
ATOM 753 C CA . LEU A 1 90 ? 2.324 -17.115 14.111 1.00 51.94 90 LEU A CA 1
ATOM 754 C C . LEU A 1 90 ? 2.123 -16.503 15.500 1.00 51.94 90 LEU A C 1
ATOM 756 O O . LEU A 1 90 ? 1.146 -16.829 16.173 1.00 51.94 90 LEU A O 1
ATOM 760 N N . THR A 1 91 ? 3.030 -15.620 15.926 1.00 65.69 91 THR A N 1
ATOM 761 C CA . THR A 1 91 ? 2.880 -14.798 17.119 1.00 65.69 91 THR A CA 1
ATOM 762 C C . THR A 1 91 ? 1.639 -13.908 17.022 1.00 65.69 91 THR A C 1
ATOM 764 O O . THR A 1 91 ? 0.956 -13.734 18.032 1.00 65.69 91 THR A O 1
ATOM 767 N N . TYR A 1 92 ? 1.290 -13.400 15.829 1.00 73.31 92 TYR A N 1
ATOM 768 C CA . TYR A 1 92 ? 0.186 -12.452 15.658 1.00 73.31 92 TYR A CA 1
ATOM 769 C C . TYR A 1 92 ? -0.790 -12.865 14.545 1.00 73.31 92 TYR A C 1
ATOM 771 O O . TYR A 1 92 ? -0.474 -12.767 13.356 1.00 73.31 92 TYR A O 1
ATOM 779 N N . PRO A 1 93 ? -2.029 -13.255 14.902 1.00 79.19 93 PRO A N 1
ATOM 780 C CA . PRO A 1 93 ? -3.094 -13.474 13.930 1.00 79.19 93 PRO A CA 1
ATOM 781 C C . PRO A 1 93 ? -3.292 -12.248 13.033 1.00 79.19 93 PRO A C 1
ATOM 783 O O . PRO A 1 93 ? -3.373 -11.126 13.530 1.00 79.19 93 PRO A O 1
ATOM 786 N N . GLY A 1 94 ? -3.389 -12.464 11.719 1.00 81.38 94 GLY A N 1
ATOM 787 C CA . GLY A 1 94 ? -3.637 -11.401 10.739 1.00 81.38 94 GLY A CA 1
ATOM 788 C C . GLY A 1 94 ? -2.387 -10.766 10.124 1.00 81.38 94 GLY A C 1
ATOM 789 O O . GLY A 1 94 ? -2.535 -9.929 9.236 1.00 81.38 94 GLY A O 1
ATOM 790 N N . VAL A 1 95 ? -1.178 -11.171 10.533 1.00 85.38 95 VAL A N 1
ATOM 791 C CA . VAL A 1 95 ? 0.069 -10.835 9.824 1.00 85.38 95 VAL A CA 1
ATOM 792 C C . VAL A 1 95 ? 0.402 -11.932 8.824 1.00 85.38 95 VAL A C 1
ATOM 794 O O . VAL A 1 95 ? 0.333 -13.120 9.135 1.00 85.38 95 VAL A O 1
ATOM 797 N N . SER A 1 96 ? 0.798 -11.541 7.620 1.00 81.88 96 SER A N 1
ATOM 798 C CA . SER A 1 96 ? 1.348 -12.475 6.643 1.00 81.88 96 SER A CA 1
ATOM 799 C C . SER A 1 96 ? 2.397 -11.793 5.790 1.00 81.88 96 SER A C 1
ATOM 801 O O . SER A 1 96 ? 2.218 -10.638 5.403 1.00 81.88 96 SER A O 1
ATOM 803 N N . ALA A 1 97 ? 3.430 -12.533 5.407 1.00 80.62 97 ALA A N 1
ATOM 804 C CA . ALA A 1 97 ? 4.259 -12.141 4.285 1.00 80.62 97 ALA A CA 1
ATOM 805 C C . ALA A 1 97 ? 4.600 -13.338 3.414 1.00 80.62 97 ALA A C 1
ATOM 807 O O . ALA A 1 97 ? 4.623 -14.484 3.857 1.00 80.62 97 ALA A O 1
ATOM 808 N N . SER A 1 98 ? 4.852 -13.058 2.147 1.00 79.31 98 SER A N 1
ATOM 809 C CA . SER A 1 98 ? 5.258 -14.065 1.187 1.00 79.31 98 SER A CA 1
ATOM 810 C C . SER A 1 98 ? 6.186 -13.448 0.165 1.00 79.31 98 SER A C 1
ATOM 812 O O . SER A 1 98 ? 6.192 -12.235 -0.055 1.00 79.31 98 SER A O 1
ATOM 814 N N . CYS A 1 99 ? 6.957 -14.306 -0.482 1.00 81.75 99 CYS A N 1
ATOM 815 C CA . CYS A 1 99 ? 7.723 -13.909 -1.634 1.00 81.75 99 CYS A CA 1
ATOM 816 C C . CYS A 1 99 ? 7.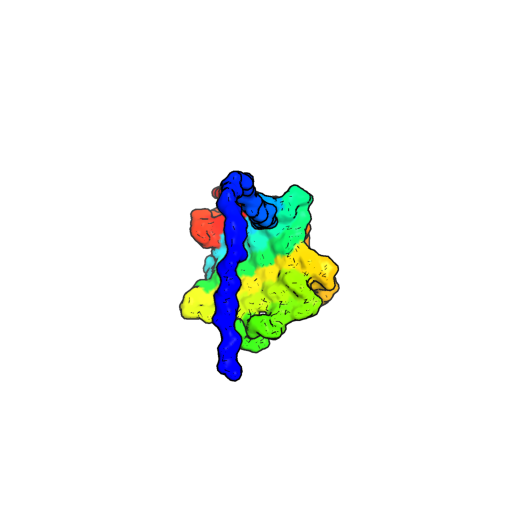604 -14.971 -2.724 1.00 81.75 99 CYS A C 1
ATOM 818 O O . CYS A 1 99 ? 7.825 -16.156 -2.483 1.00 81.75 99 CYS A O 1
ATOM 820 N N . THR A 1 100 ? 7.236 -14.540 -3.929 1.00 82.69 100 THR A N 1
ATOM 821 C CA . THR A 1 100 ? 7.095 -15.409 -5.099 1.00 82.69 100 THR A CA 1
ATOM 822 C C . THR A 1 100 ? 8.126 -15.024 -6.149 1.00 82.69 100 THR A C 1
ATOM 824 O O . THR A 1 100 ? 8.183 -13.876 -6.589 1.00 82.69 100 THR A O 1
ATOM 827 N N . ILE A 1 101 ? 8.918 -16.001 -6.596 1.00 83.56 101 ILE A N 1
ATOM 828 C CA . ILE A 1 101 ? 9.869 -15.837 -7.699 1.00 83.56 101 ILE A CA 1
ATOM 829 C C . ILE A 1 101 ? 9.293 -16.502 -8.944 1.00 83.56 101 ILE A C 1
ATOM 831 O O . ILE A 1 101 ? 8.882 -17.661 -8.920 1.00 83.56 101 ILE A O 1
ATOM 835 N N . SER A 1 102 ? 9.305 -15.786 -10.063 1.00 79.19 102 SER A N 1
ATOM 836 C CA . SER A 1 102 ? 8.934 -16.330 -11.365 1.00 79.19 102 SER A CA 1
ATOM 837 C C . SER A 1 102 ? 9.930 -15.899 -12.441 1.00 79.19 102 SER A C 1
ATOM 839 O O . SER A 1 102 ? 10.821 -15.086 -12.212 1.00 79.19 102 SER A O 1
ATOM 841 N N . LYS A 1 103 ? 9.757 -16.402 -13.668 1.00 76.94 103 LYS A N 1
ATOM 842 C CA . LYS A 1 103 ? 10.528 -15.906 -14.823 1.00 76.94 103 LYS A CA 1
ATOM 843 C C . LYS A 1 103 ? 10.274 -14.425 -15.131 1.00 76.94 103 LYS A C 1
ATOM 845 O O . LYS A 1 103 ? 11.058 -13.837 -15.861 1.00 76.94 103 LYS A O 1
ATOM 850 N N . LYS A 1 104 ? 9.171 -13.861 -14.627 1.00 74.31 104 LYS A N 1
ATOM 851 C CA . LYS A 1 104 ? 8.767 -12.466 -14.836 1.00 74.31 104 LYS A CA 1
ATOM 852 C C . LYS A 1 104 ? 9.285 -11.519 -13.747 1.00 74.31 104 LYS A C 1
ATOM 854 O O . LYS A 1 104 ? 8.911 -10.359 -13.775 1.00 74.31 104 LYS A O 1
ATOM 859 N N . GLY A 1 105 ? 10.070 -12.023 -12.791 1.00 83.75 105 GLY A N 1
ATOM 860 C CA . GLY A 1 105 ? 10.603 -11.228 -11.689 1.00 83.75 105 GLY A CA 1
ATOM 861 C C . GLY A 1 105 ? 10.235 -11.778 -10.315 1.00 83.75 105 GLY A C 1
ATOM 862 O O . GLY A 1 105 ? 10.017 -12.984 -10.147 1.00 83.75 105 GLY A O 1
ATOM 863 N N . GLN A 1 106 ? 10.196 -10.886 -9.333 1.00 86.00 106 GLN A N 1
ATOM 864 C CA . GLN A 1 106 ? 10.028 -11.207 -7.918 1.00 86.00 106 GLN A CA 1
ATOM 865 C C . GLN A 1 106 ? 8.927 -10.337 -7.312 1.00 86.00 106 GLN A C 1
ATOM 867 O O . GLN A 1 106 ? 8.941 -9.124 -7.490 1.00 86.00 106 GLN A O 1
ATOM 872 N N . LEU A 1 107 ? 8.003 -10.959 -6.579 1.00 87.00 107 LEU A N 1
ATOM 873 C CA . LEU A 1 107 ? 6.939 -10.277 -5.848 1.00 87.00 107 LEU A CA 1
ATOM 874 C C . LEU A 1 107 ? 7.105 -10.538 -4.356 1.00 87.00 107 LEU A C 1
ATOM 876 O O . LEU A 1 107 ? 6.995 -11.690 -3.934 1.00 87.00 107 LEU A O 1
ATOM 880 N N . LEU A 1 108 ? 7.342 -9.487 -3.576 1.00 85.69 108 LEU A N 1
ATOM 881 C CA . LEU A 1 108 ? 7.199 -9.537 -2.122 1.00 85.69 108 LEU A CA 1
ATOM 882 C C . LEU A 1 108 ? 5.837 -8.979 -1.742 1.00 85.69 108 LEU A C 1
ATOM 884 O O . LEU A 1 108 ? 5.408 -7.964 -2.286 1.00 85.69 108 LEU A O 1
ATOM 888 N N . THR A 1 109 ? 5.183 -9.632 -0.795 1.00 86.44 109 THR A N 1
ATOM 889 C CA . THR A 1 109 ? 3.904 -9.193 -0.248 1.00 86.44 109 THR A CA 1
ATOM 890 C C . THR A 1 109 ? 3.987 -9.228 1.260 1.00 86.44 109 THR A C 1
ATOM 892 O O . THR A 1 109 ? 4.409 -10.236 1.824 1.00 86.44 109 THR A O 1
ATOM 895 N N . ALA A 1 110 ? 3.548 -8.155 1.902 1.00 87.38 110 ALA A N 1
ATOM 896 C CA . ALA A 1 110 ? 3.395 -8.069 3.342 1.00 87.38 110 ALA A CA 1
ATOM 897 C C . ALA A 1 110 ? 2.008 -7.519 3.667 1.00 87.38 110 ALA A C 1
ATOM 899 O O . ALA A 1 110 ? 1.499 -6.644 2.970 1.00 87.38 110 ALA A O 1
ATOM 900 N N . LYS A 1 111 ? 1.389 -8.037 4.723 1.00 90.00 111 LYS A N 1
ATOM 901 C CA . LYS A 1 111 ? 0.049 -7.646 5.142 1.00 90.00 111 LYS A CA 1
ATOM 902 C C . LYS A 1 111 ? -0.095 -7.699 6.652 1.00 90.00 111 LYS A C 1
ATOM 904 O O . LYS A 1 111 ? 0.436 -8.601 7.299 1.00 90.00 111 LYS A O 1
ATOM 909 N N . MET A 1 112 ? -0.879 -6.770 7.182 1.00 90.94 112 MET A N 1
ATOM 910 C CA . MET A 1 112 ? -1.354 -6.787 8.561 1.00 90.94 112 MET A CA 1
ATOM 911 C C . MET A 1 112 ? -2.779 -6.243 8.675 1.00 90.94 112 MET A C 1
ATOM 913 O O . MET A 1 112 ? -3.263 -5.541 7.784 1.00 90.94 112 MET A O 1
ATOM 917 N N . THR A 1 113 ? -3.435 -6.538 9.794 1.00 93.25 113 THR A N 1
ATOM 918 C CA . THR A 1 113 ? -4.814 -6.129 10.078 1.00 93.25 113 THR A CA 1
ATOM 919 C C . THR A 1 113 ? -4.911 -5.376 11.399 1.00 93.25 113 THR A C 1
ATOM 921 O O . THR A 1 113 ? -3.987 -5.352 12.209 1.00 93.25 113 THR A O 1
ATOM 924 N N . ASP A 1 114 ? -6.059 -4.764 11.666 1.00 94.19 114 ASP A N 1
ATOM 925 C CA . ASP A 1 114 ? -6.314 -4.149 12.969 1.00 94.19 114 ASP A CA 1
ATOM 926 C C . ASP A 1 114 ? -6.265 -5.158 14.125 1.00 94.19 114 ASP A C 1
ATOM 928 O O . ASP A 1 114 ? -5.895 -4.807 15.246 1.00 94.19 114 ASP A O 1
ATOM 932 N N . GLU A 1 115 ? -6.614 -6.417 13.862 1.00 92.50 115 GLU A N 1
ATOM 933 C CA . GLU A 1 115 ? -6.495 -7.505 14.828 1.00 92.50 115 GLU A CA 1
ATOM 934 C C . GLU A 1 115 ? -5.032 -7.796 15.183 1.00 92.50 115 GLU A C 1
ATOM 936 O O . GLU A 1 115 ? -4.713 -7.897 16.370 1.00 92.50 115 GLU A O 1
ATOM 941 N N . SER A 1 116 ? -4.122 -7.855 14.205 1.00 89.31 116 SER A N 1
ATOM 942 C CA . SER A 1 116 ? -2.703 -8.082 14.505 1.00 89.31 116 SER A CA 1
ATOM 943 C C . SER A 1 116 ? -2.093 -6.932 15.308 1.00 89.31 116 SER A C 1
ATOM 945 O O . SER A 1 116 ? -1.347 -7.163 16.263 1.00 89.31 116 SER A O 1
ATOM 947 N N . VAL A 1 117 ? -2.475 -5.689 14.997 1.00 89.62 117 VAL A N 1
ATOM 948 C CA . VAL A 1 117 ? -2.055 -4.502 15.757 1.00 89.62 117 VAL A CA 1
ATOM 949 C C . VAL A 1 117 ? -2.558 -4.565 17.203 1.00 89.62 117 VAL A C 1
ATOM 951 O O . VAL A 1 117 ? -1.783 -4.344 18.137 1.00 89.62 117 VAL A O 1
ATOM 954 N N . LYS A 1 118 ? -3.833 -4.922 17.419 1.00 90.75 118 LYS A N 1
ATOM 955 C CA . LYS A 1 118 ? -4.409 -5.115 18.765 1.00 90.75 118 LYS A CA 1
ATOM 956 C C . LYS A 1 118 ? -3.678 -6.207 19.547 1.00 90.75 118 LYS A C 1
ATOM 958 O O . LYS A 1 118 ? -3.446 -6.036 20.745 1.00 90.75 118 LYS A O 1
ATOM 963 N N . ASN A 1 119 ? -3.280 -7.281 18.865 1.00 86.75 119 ASN A N 1
ATOM 964 C CA . ASN A 1 119 ? -2.522 -8.385 19.450 1.00 86.75 119 ASN A CA 1
ATOM 965 C C . ASN A 1 119 ? -1.053 -8.044 19.732 1.00 86.75 119 ASN A C 1
ATOM 967 O O . ASN A 1 119 ? -0.410 -8.771 20.479 1.00 86.75 119 ASN A O 1
ATOM 971 N N . GLY A 1 120 ? -0.552 -6.905 19.249 1.00 84.31 120 GLY A N 1
ATOM 972 C CA . GLY A 1 120 ? 0.725 -6.345 19.675 1.00 84.31 120 GLY A CA 1
ATOM 973 C C . GLY A 1 120 ? 1.863 -6.445 18.671 1.00 84.31 120 GLY A C 1
ATOM 974 O O . GLY A 1 120 ? 2.969 -6.134 19.089 1.00 84.31 120 GLY A O 1
ATOM 975 N N . TYR A 1 121 ? 1.591 -6.789 17.403 1.00 81.75 121 TYR A N 1
ATOM 976 C CA . TYR A 1 121 ? 2.584 -6.855 16.316 1.00 81.75 121 TYR A CA 1
ATOM 977 C C . TYR A 1 121 ? 3.570 -5.671 16.392 1.00 81.75 121 TYR A C 1
ATOM 979 O O . TYR A 1 121 ? 4.701 -5.806 16.839 1.00 81.75 121 TYR A O 1
ATOM 987 N N . LEU A 1 122 ? 3.061 -4.446 16.249 1.00 80.25 122 LEU A N 1
ATOM 988 C CA . LEU A 1 122 ? 3.863 -3.215 16.203 1.00 80.25 122 LEU A CA 1
ATOM 989 C C . LEU A 1 122 ? 4.554 -2.770 17.514 1.00 80.25 122 LEU A C 1
ATOM 991 O O . LEU A 1 122 ? 5.078 -1.647 17.561 1.00 80.25 122 LEU A O 1
ATOM 995 N N . LYS A 1 123 ? 4.499 -3.572 18.586 1.00 74.56 123 LYS A N 1
ATOM 996 C CA . LYS A 1 123 ? 5.098 -3.267 19.901 1.00 74.56 123 LYS A CA 1
ATOM 997 C C . LYS A 1 123 ? 6.460 -3.926 20.106 1.00 74.56 123 LYS A C 1
ATOM 999 O O . LYS A 1 123 ? 7.205 -3.457 20.964 1.00 74.56 123 LYS A O 1
ATOM 1004 N N . ASP A 1 124 ? 6.773 -4.966 19.339 1.00 63.81 124 ASP A N 1
ATOM 1005 C CA . ASP A 1 124 ? 8.036 -5.686 19.445 1.00 63.81 124 ASP A CA 1
ATOM 1006 C C . ASP A 1 124 ? 9.049 -5.153 18.415 1.00 63.81 124 ASP A C 1
ATOM 1008 O O . ASP A 1 124 ? 8.728 -4.912 17.253 1.00 63.81 124 ASP A O 1
ATOM 1012 N N . ASP A 1 125 ? 10.319 -5.012 18.812 1.00 58.44 125 ASP A N 1
ATOM 1013 C CA . ASP A 1 125 ? 11.427 -4.550 17.949 1.00 58.44 125 ASP A CA 1
ATOM 1014 C C . ASP A 1 125 ? 11.803 -5.555 16.829 1.00 58.44 125 ASP A C 1
ATOM 1016 O O . ASP A 1 125 ? 12.878 -5.475 16.233 1.00 58.44 125 ASP A O 1
ATOM 1020 N N . LYS A 1 126 ? 10.958 -6.556 16.555 1.00 53.94 126 LYS A N 1
ATOM 1021 C CA . LYS A 1 126 ? 11.220 -7.638 15.591 1.00 53.94 126 LYS A CA 1
ATOM 1022 C C . LYS A 1 126 ? 10.626 -7.388 14.200 1.00 53.94 126 LYS A C 1
ATOM 1024 O O . LYS A 1 126 ? 10.964 -8.107 13.263 1.00 53.94 126 LYS A O 1
ATOM 1029 N N . ASP A 1 127 ? 9.867 -6.310 14.029 1.00 52.41 127 ASP A N 1
ATOM 1030 C CA . ASP A 1 127 ? 9.025 -6.093 12.843 1.00 52.41 127 ASP A CA 1
A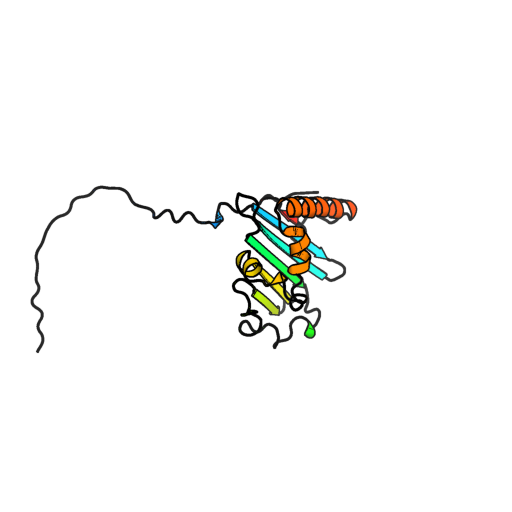TOM 1031 C C . ASP A 1 127 ? 9.648 -5.242 11.733 1.00 52.41 127 ASP A C 1
ATOM 1033 O O . ASP A 1 127 ? 8.992 -4.868 10.757 1.00 52.41 127 ASP A O 1
ATOM 1037 N N . PHE A 1 128 ? 10.943 -4.951 11.831 1.00 50.16 128 PHE A N 1
ATOM 1038 C CA . PHE A 1 128 ? 11.627 -4.085 10.870 1.00 50.16 128 PHE A CA 1
ATOM 1039 C C . PHE A 1 128 ? 11.741 -4.679 9.457 1.00 50.16 128 PHE A C 1
ATOM 1041 O O . PHE A 1 128 ? 12.015 -3.940 8.515 1.00 50.16 128 PHE A O 1
ATOM 1048 N N . MET A 1 129 ? 11.529 -5.988 9.278 1.00 55.88 129 MET A N 1
ATOM 1049 C CA . MET A 1 129 ? 11.762 -6.643 7.985 1.00 55.88 129 MET A CA 1
ATOM 1050 C C . MET A 1 129 ? 10.641 -6.447 6.959 1.00 55.88 129 MET A C 1
ATOM 1052 O O . MET A 1 129 ? 10.917 -6.534 5.767 1.00 55.88 129 MET A O 1
ATOM 1056 N N . LEU A 1 130 ? 9.401 -6.181 7.385 1.00 68.31 130 LEU A N 1
ATOM 1057 C CA . LEU A 1 130 ? 8.257 -6.112 6.465 1.00 68.31 130 LEU A CA 1
ATOM 1058 C C . LEU A 1 130 ? 7.869 -4.710 6.016 1.00 68.31 130 LEU A C 1
ATOM 1060 O O . LEU A 1 130 ? 6.928 -4.569 5.242 1.00 68.31 130 LEU A O 1
ATOM 1064 N N . MET A 1 131 ? 8.550 -3.675 6.511 1.00 76.12 131 MET A N 1
ATOM 1065 C CA . MET A 1 131 ? 8.240 -2.259 6.267 1.00 76.12 131 MET A CA 1
ATOM 1066 C C . MET A 1 131 ? 6.832 -1.796 6.700 1.00 76.12 131 MET A C 1
ATOM 1068 O O . MET A 1 131 ? 6.599 -0.592 6.796 1.00 76.12 131 MET A O 1
ATOM 1072 N N . LEU A 1 132 ? 5.933 -2.721 7.064 1.00 85.06 132 LEU A N 1
ATOM 1073 C CA . LEU A 1 132 ? 4.560 -2.467 7.506 1.00 85.06 132 LEU A CA 1
ATOM 1074 C C . LEU A 1 132 ? 4.494 -1.467 8.658 1.00 85.06 132 LEU A C 1
ATOM 1076 O O . LEU A 1 132 ? 3.634 -0.595 8.645 1.00 85.06 132 LEU A O 1
ATOM 1080 N N . LYS A 1 133 ? 5.418 -1.545 9.625 1.00 83.88 133 LYS A N 1
ATOM 1081 C CA . LYS A 1 133 ? 5.478 -0.595 10.744 1.00 83.88 133 LYS A CA 1
ATOM 1082 C C . LYS A 1 133 ? 5.723 0.842 10.276 1.00 83.88 133 LYS A C 1
ATOM 1084 O O . LYS A 1 133 ? 5.049 1.752 10.745 1.00 83.88 133 LYS A O 1
ATOM 1089 N N . TYR A 1 134 ? 6.663 1.040 9.352 1.00 83.69 134 TYR A N 1
ATOM 1090 C CA . TYR A 1 134 ? 6.996 2.373 8.849 1.00 83.69 134 TYR A CA 1
ATOM 1091 C C . TYR A 1 134 ? 5.834 2.987 8.074 1.00 83.69 134 TYR A C 1
ATOM 1093 O O . TYR A 1 134 ? 5.530 4.161 8.253 1.00 83.69 134 TYR A O 1
ATOM 1101 N N . ALA A 1 135 ? 5.162 2.184 7.249 1.00 89.69 135 ALA A N 1
ATOM 1102 C CA . ALA A 1 135 ? 3.965 2.626 6.550 1.00 89.69 135 ALA A CA 1
ATOM 1103 C C . ALA A 1 135 ? 2.801 2.880 7.526 1.00 89.69 135 ALA A C 1
ATOM 1105 O O . ALA A 1 135 ? 2.095 3.871 7.392 1.00 89.69 135 ALA A O 1
ATOM 1106 N N . TYR A 1 136 ? 2.619 2.037 8.544 1.00 91.44 136 TYR A N 1
ATOM 1107 C CA . TYR A 1 136 ? 1.533 2.187 9.512 1.00 91.44 136 TYR A CA 1
ATOM 1108 C C . TYR A 1 136 ? 1.565 3.502 10.279 1.00 91.44 136 TYR A C 1
ATOM 1110 O O . TYR A 1 136 ? 0.520 4.117 10.445 1.00 91.44 136 TYR A O 1
ATOM 1118 N N . ASP A 1 137 ? 2.729 3.956 10.740 1.00 90.56 137 ASP A N 1
ATOM 1119 C CA . ASP A 1 137 ? 2.810 5.176 11.556 1.00 90.56 137 ASP A CA 1
ATOM 1120 C C . ASP A 1 137 ? 2.299 6.421 10.786 1.00 90.56 137 ASP A C 1
ATOM 1122 O O . ASP A 1 137 ? 1.731 7.350 11.379 1.00 90.56 137 ASP A O 1
ATOM 1126 N N . GLU A 1 138 ? 2.418 6.393 9.454 1.00 92.62 138 GLU A N 1
ATOM 1127 C CA . GLU A 1 138 ? 1.902 7.398 8.515 1.00 92.62 138 GLU A CA 1
ATOM 1128 C C . GLU A 1 138 ? 0.452 7.127 8.062 1.00 92.62 138 GLU A C 1
ATOM 1130 O O . GLU A 1 138 ? -0.171 7.998 7.460 1.00 92.62 138 GLU A O 1
ATOM 1135 N N . LEU A 1 139 ? -0.107 5.942 8.336 1.00 95.06 139 LEU A N 1
ATOM 1136 C CA . LEU A 1 139 ? -1.388 5.462 7.794 1.00 95.06 139 LEU A CA 1
ATOM 1137 C C . LEU A 1 139 ? -2.350 4.908 8.870 1.00 95.06 139 LEU A C 1
ATOM 1139 O O . LEU A 1 139 ? -3.383 4.329 8.549 1.00 95.06 139 LEU A O 1
ATOM 1143 N N . ASP A 1 140 ? -2.063 5.067 10.157 1.00 93.56 140 ASP A N 1
ATOM 1144 C CA . ASP A 1 140 ? -2.867 4.500 11.254 1.00 93.56 140 ASP A CA 1
ATOM 1145 C C . ASP A 1 140 ? -4.288 5.089 11.368 1.00 93.56 140 ASP A C 1
ATOM 1147 O O . ASP A 1 140 ? -5.173 4.484 11.976 1.00 93.56 140 ASP A O 1
ATOM 1151 N N . THR A 1 141 ? -4.535 6.246 10.753 1.00 95.38 141 THR A N 1
ATOM 1152 C CA . THR A 1 141 ? -5.853 6.885 10.666 1.00 95.38 141 THR A CA 1
ATOM 1153 C C . THR A 1 141 ? -6.161 7.311 9.236 1.00 95.38 141 THR A C 1
ATOM 1155 O O . THR A 1 141 ? -5.260 7.642 8.461 1.00 95.38 141 THR A O 1
ATOM 1158 N N . GLU A 1 142 ? -7.451 7.368 8.899 1.00 96.38 142 GLU A N 1
ATOM 1159 C CA . GLU A 1 142 ? -7.882 7.781 7.560 1.00 96.38 142 GLU A CA 1
ATOM 1160 C C . GLU A 1 142 ? -7.440 9.218 7.218 1.00 96.38 142 GLU A C 1
ATOM 1162 O O . GLU A 1 142 ? -7.109 9.517 6.072 1.00 96.38 142 GLU A O 1
ATOM 1167 N N . GLU A 1 143 ? -7.391 10.115 8.207 1.00 96.38 143 GLU A N 1
ATOM 1168 C CA . GLU A 1 143 ? -6.923 11.491 8.011 1.00 96.38 143 GLU A CA 1
ATOM 1169 C C . GLU A 1 143 ? -5.445 11.536 7.606 1.00 96.38 143 GLU A C 1
ATOM 1171 O O . GLU A 1 143 ? -5.084 12.254 6.667 1.00 96.38 143 GLU A O 1
ATOM 1176 N N . LYS A 1 144 ? -4.595 10.732 8.261 1.00 96.44 144 LYS A N 1
ATOM 1177 C CA . LYS A 1 144 ? -3.185 10.637 7.878 1.00 96.44 144 LYS A CA 1
ATOM 1178 C C . LYS A 1 144 ? -3.011 10.010 6.497 1.00 96.44 144 LYS A C 1
ATOM 1180 O O . LYS A 1 144 ? -2.264 10.570 5.700 1.00 96.44 144 LYS A O 1
ATOM 1185 N N . ALA A 1 145 ? -3.751 8.946 6.163 1.00 96.81 145 ALA A N 1
ATOM 1186 C CA . ALA A 1 145 ? -3.722 8.392 4.807 1.0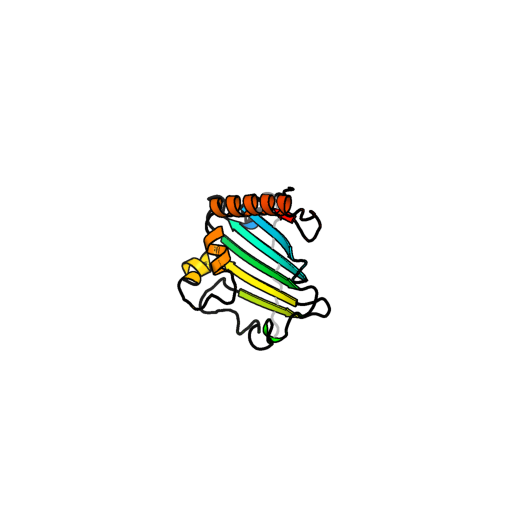0 96.81 145 ALA A CA 1
ATOM 1187 C C . ALA A 1 145 ? -4.130 9.420 3.759 1.00 96.81 145 ALA A C 1
ATOM 1189 O O . ALA A 1 145 ? -3.420 9.606 2.779 1.00 96.81 145 ALA A O 1
ATOM 1190 N N . LYS A 1 146 ? -5.216 10.163 3.977 1.00 96.38 146 LYS A N 1
ATOM 1191 C CA . LYS A 1 146 ? -5.598 11.226 3.049 1.00 96.38 146 LYS A CA 1
ATOM 1192 C C . LYS A 1 146 ? -4.448 12.219 2.824 1.00 96.38 146 LYS A C 1
ATOM 1194 O O . LYS A 1 146 ? -4.094 12.477 1.678 1.00 96.38 146 LYS A O 1
ATOM 1199 N N . SER A 1 147 ? -3.831 12.706 3.901 1.00 97.06 147 SER A N 1
ATOM 1200 C CA . SER A 1 147 ? -2.688 13.629 3.832 1.00 97.06 147 SER A CA 1
ATOM 1201 C C . SER A 1 147 ? -1.481 13.027 3.096 1.00 97.06 147 SER A C 1
ATOM 1203 O O . SER A 1 147 ? -0.886 13.674 2.232 1.00 97.06 147 SER A O 1
ATOM 1205 N N . TYR A 1 148 ? -1.135 11.774 3.399 1.00 96.50 148 TYR A N 1
ATOM 1206 C CA . TYR A 1 148 ? -0.024 11.058 2.774 1.00 96.50 148 TYR A CA 1
ATOM 1207 C C . TYR A 1 148 ? -0.227 10.915 1.259 1.00 96.50 148 TYR A C 1
ATOM 1209 O O . TYR A 1 148 ? 0.667 11.232 0.474 1.00 96.50 148 TYR A O 1
ATOM 1217 N N . PHE A 1 149 ? -1.422 10.498 0.843 1.00 96.69 149 PHE A N 1
ATOM 1218 C CA . PHE A 1 149 ? -1.754 10.248 -0.558 1.00 96.69 149 PHE A CA 1
ATOM 1219 C C . PHE A 1 149 ? -1.892 11.548 -1.362 1.00 96.69 149 PHE A C 1
ATOM 1221 O O . PHE A 1 149 ? -1.397 11.630 -2.484 1.00 96.69 149 PHE A O 1
ATOM 1228 N N . GLU A 1 150 ? -2.481 12.599 -0.783 1.00 96.31 150 GLU A N 1
ATOM 1229 C CA . GLU A 1 150 ? -2.504 13.934 -1.399 1.00 96.31 150 GLU A CA 1
ATOM 1230 C C . GLU A 1 150 ? -1.081 14.486 -1.582 1.00 96.31 150 GLU A C 1
ATOM 1232 O O . GLU A 1 150 ? -0.749 15.033 -2.633 1.00 96.31 150 GLU A O 1
ATOM 1237 N N . LYS A 1 151 ? -0.189 14.279 -0.605 1.00 96.56 151 LYS A N 1
ATOM 1238 C CA . LYS A 1 151 ? 1.225 14.655 -0.735 1.00 96.56 151 LYS A CA 1
ATOM 1239 C C . LYS A 1 151 ? 1.944 13.850 -1.822 1.00 96.56 151 LYS A C 1
ATOM 1241 O O . LYS A 1 151 ? 2.777 14.421 -2.527 1.00 96.56 151 LYS A O 1
ATOM 1246 N N . ALA A 1 152 ? 1.637 12.561 -1.969 1.00 95.00 152 ALA A N 1
ATOM 1247 C CA . ALA A 1 152 ? 2.196 11.727 -3.029 1.00 95.00 152 ALA A CA 1
ATOM 1248 C C . ALA A 1 152 ? 1.809 12.245 -4.424 1.00 95.00 152 ALA A C 1
ATOM 1250 O O . ALA A 1 152 ? 2.688 12.414 -5.265 1.00 95.00 152 ALA A O 1
ATOM 1251 N N . LEU A 1 153 ? 0.537 12.609 -4.634 1.00 96.19 153 LEU A N 1
ATOM 1252 C CA . LEU A 1 153 ? 0.068 13.238 -5.877 1.00 96.19 153 LEU A CA 1
ATOM 1253 C C . LEU A 1 153 ? 0.861 14.512 -6.208 1.00 96.19 153 LEU A C 1
ATOM 1255 O O . LEU A 1 153 ? 1.339 14.688 -7.329 1.00 96.19 153 LEU A O 1
ATOM 1259 N N . GLU A 1 154 ? 1.064 15.385 -5.220 1.00 96.94 154 GLU A N 1
ATOM 1260 C CA . GLU A 1 154 ? 1.836 16.614 -5.424 1.00 96.94 154 GLU A CA 1
ATOM 1261 C C . GLU A 1 154 ? 3.313 16.352 -5.737 1.00 96.94 154 GLU A C 1
ATOM 1263 O O . GLU A 1 154 ? 3.937 17.114 -6.480 1.00 96.94 154 GLU A O 1
ATOM 1268 N N . ASN A 1 155 ? 3.894 15.289 -5.181 1.00 95.81 155 ASN A N 1
ATOM 1269 C CA . ASN A 1 155 ? 5.257 14.886 -5.507 1.00 95.81 155 ASN A CA 1
ATOM 1270 C C . ASN A 1 155 ? 5.339 14.329 -6.931 1.00 95.81 155 ASN A C 1
ATOM 1272 O O . ASN A 1 155 ? 6.175 14.796 -7.701 1.00 95.81 155 ASN A O 1
ATOM 1276 N N . PHE A 1 156 ? 4.422 13.443 -7.325 1.00 95.50 156 PHE A N 1
ATOM 1277 C CA . PHE A 1 156 ? 4.355 12.907 -8.686 1.00 95.50 156 PHE A CA 1
ATOM 1278 C C . PHE A 1 156 ? 4.216 14.010 -9.735 1.00 95.50 156 PHE A C 1
ATOM 1280 O O . PHE A 1 156 ? 4.904 13.988 -10.758 1.00 95.50 156 PHE A O 1
ATOM 1287 N N . LYS A 1 157 ? 3.415 15.040 -9.446 1.00 95.75 157 LYS A N 1
ATOM 1288 C CA . LYS A 1 157 ? 3.308 16.237 -10.284 1.00 95.75 157 LYS A CA 1
ATOM 1289 C C . LYS A 1 157 ? 4.636 16.984 -10.412 1.00 95.75 157 LYS A C 1
ATOM 1291 O O . LYS A 1 157 ? 5.038 17.336 -11.519 1.00 95.75 157 LYS A O 1
ATOM 1296 N N . LYS A 1 158 ? 5.327 17.238 -9.297 1.00 96.88 158 LYS A N 1
ATOM 1297 C CA . LYS A 1 158 ? 6.622 17.951 -9.288 1.00 96.88 158 LYS A CA 1
ATOM 1298 C C . LYS A 1 158 ? 7.716 17.175 -10.012 1.00 96.88 158 LYS A C 1
ATOM 1300 O O . LYS A 1 158 ? 8.549 17.775 -10.687 1.00 96.88 158 LYS A O 1
ATOM 1305 N N . GLU A 1 159 ? 7.704 15.858 -9.869 1.00 94.56 159 GLU A N 1
ATOM 1306 C CA . GLU A 1 159 ? 8.684 14.944 -10.453 1.00 94.56 159 GLU A CA 1
ATOM 1307 C C . GLU A 1 159 ? 8.352 14.573 -11.906 1.00 94.56 159 GLU A C 1
ATOM 1309 O O . GLU A 1 159 ? 9.160 13.939 -12.580 1.00 94.56 159 GLU A O 1
ATOM 1314 N N . ASN A 1 160 ? 7.212 15.038 -12.431 1.00 94.50 160 ASN A N 1
ATOM 1315 C CA . ASN A 1 160 ? 6.699 14.694 -13.760 1.00 94.50 160 ASN A CA 1
ATOM 1316 C C . ASN A 1 160 ? 6.571 13.173 -13.955 1.00 94.50 160 ASN A C 1
ATOM 1318 O O . ASN A 1 160 ? 6.888 12.638 -15.023 1.00 94.50 160 ASN A O 1
ATOM 1322 N N . VAL A 1 161 ? 6.113 12.471 -12.915 1.00 94.56 161 VAL A N 1
ATOM 1323 C CA . VAL A 1 161 ? 5.737 11.060 -13.013 1.00 94.56 161 VAL A CA 1
ATOM 1324 C C . VAL A 1 161 ? 4.543 10.963 -13.958 1.00 94.56 161 VAL A C 1
ATOM 1326 O O . VAL A 1 161 ? 3.548 11.673 -13.802 1.00 94.56 161 VAL A O 1
ATOM 1329 N N . LEU A 1 162 ? 4.672 10.106 -14.970 1.00 94.56 162 LEU A N 1
ATOM 1330 C CA . LEU A 1 162 ? 3.619 9.854 -15.944 1.00 94.56 162 LEU A CA 1
ATOM 1331 C C . LEU A 1 162 ? 2.520 9.026 -15.282 1.00 94.56 162 LEU A C 1
ATOM 1333 O O . LEU A 1 162 ? 2.819 7.963 -14.752 1.00 94.56 162 LEU A O 1
ATOM 1337 N N . GLU A 1 163 ? 1.271 9.479 -15.353 1.00 96.19 163 GLU A N 1
ATOM 1338 C CA . GLU A 1 163 ? 0.128 8.649 -14.970 1.00 96.19 163 GLU A CA 1
ATOM 1339 C C . GLU A 1 163 ? -0.087 7.550 -16.025 1.00 96.19 163 GLU A C 1
ATOM 1341 O O . GLU A 1 163 ? -0.321 7.839 -17.203 1.00 96.19 163 GLU A O 1
ATOM 1346 N N . ASP A 1 164 ? -0.003 6.287 -15.610 1.00 95.12 164 ASP A N 1
ATOM 1347 C CA . ASP A 1 164 ? -0.169 5.120 -16.479 1.00 95.12 164 ASP A CA 1
ATOM 1348 C C . ASP A 1 164 ? -0.699 3.898 -15.697 1.00 95.12 164 ASP A C 1
ATOM 1350 O O . ASP A 1 164 ? -1.345 4.030 -14.655 1.00 95.12 164 ASP A O 1
ATOM 1354 N N . GLU A 1 165 ? -0.527 2.693 -16.244 1.00 93.38 165 GLU A N 1
ATOM 1355 C CA . GLU A 1 165 ? -0.963 1.443 -15.607 1.00 93.38 165 GLU A CA 1
ATOM 1356 C C . GLU A 1 165 ? -0.068 0.994 -14.442 1.00 93.38 165 GLU A C 1
ATOM 1358 O O . GLU A 1 165 ? -0.491 0.157 -13.652 1.00 93.38 165 GLU A O 1
ATOM 1363 N N . ARG A 1 166 ? 1.149 1.539 -14.330 1.00 92.62 166 ARG A N 1
ATOM 1364 C CA . ARG A 1 166 ? 2.096 1.265 -13.239 1.00 92.62 166 ARG A CA 1
ATOM 1365 C C . ARG A 1 166 ? 2.181 2.411 -12.228 1.00 92.62 166 ARG A C 1
ATOM 1367 O O . ARG A 1 166 ? 2.697 2.217 -11.135 1.00 92.62 166 ARG A O 1
ATOM 1374 N N . ASN A 1 167 ? 1.700 3.594 -12.602 1.00 96.19 167 ASN A N 1
ATOM 1375 C CA . ASN A 1 167 ? 1.727 4.803 -11.792 1.00 96.19 167 ASN A CA 1
ATOM 1376 C C . ASN A 1 167 ? 0.315 5.376 -11.681 1.00 96.19 167 ASN A C 1
ATOM 1378 O O . ASN A 1 167 ? -0.161 6.058 -12.594 1.00 96.19 167 ASN A O 1
ATOM 1382 N N . TYR A 1 168 ? -0.367 5.105 -10.572 1.00 96.56 168 TYR A N 1
ATOM 1383 C CA . TYR A 1 168 ? -1.682 5.673 -10.285 1.00 96.56 168 TYR A CA 1
ATOM 1384 C C . TYR A 1 168 ? -1.974 5.697 -8.784 1.00 96.56 168 TYR A C 1
ATOM 1386 O O . TYR A 1 168 ? -1.400 4.945 -8.001 1.00 96.56 168 TYR A O 1
ATOM 1394 N N . VAL A 1 169 ? -2.903 6.566 -8.388 1.00 97.25 169 VAL A N 1
ATOM 1395 C CA . VAL A 1 169 ? -3.323 6.720 -6.993 1.00 97.25 169 VAL A CA 1
ATOM 1396 C C . VAL A 1 169 ? -4.840 6.593 -6.899 1.00 97.25 169 VAL A C 1
ATOM 1398 O O . VAL A 1 169 ? -5.573 7.126 -7.734 1.00 97.25 169 VAL A O 1
ATOM 1401 N N . ILE A 1 170 ? -5.318 5.894 -5.877 1.00 96.75 170 ILE A N 1
ATOM 1402 C CA . ILE A 1 170 ? -6.723 5.764 -5.501 1.00 96.75 170 ILE A CA 1
ATOM 1403 C C . ILE A 1 170 ? -6.910 6.411 -4.130 1.00 96.75 170 ILE A C 1
ATOM 1405 O O . ILE A 1 170 ? -6.216 6.075 -3.174 1.00 96.75 170 ILE A O 1
ATOM 1409 N N . ILE A 1 171 ? -7.871 7.328 -4.030 1.00 95.94 171 ILE A N 1
ATOM 1410 C CA . ILE A 1 171 ? -8.270 7.991 -2.786 1.00 95.94 171 ILE A CA 1
ATOM 1411 C C . ILE A 1 171 ? -9.747 7.693 -2.564 1.00 95.94 171 ILE A C 1
ATOM 1413 O O . ILE A 1 171 ? -10.584 8.012 -3.410 1.00 95.94 171 ILE A O 1
ATOM 1417 N N . LYS A 1 172 ? -10.076 7.060 -1.432 1.00 94.25 172 LYS A N 1
ATOM 1418 C CA . LYS A 1 172 ? -11.442 6.618 -1.099 1.00 94.25 172 LYS A CA 1
ATOM 1419 C C . LYS A 1 172 ? -12.116 5.831 -2.237 1.00 94.25 172 LYS A C 1
ATOM 1421 O O . LYS A 1 172 ? -13.262 6.093 -2.599 1.00 94.25 172 LYS A O 1
ATOM 1426 N N . GLY A 1 173 ? -11.387 4.890 -2.834 1.00 92.88 173 GLY A N 1
ATOM 1427 C CA . GLY A 1 173 ? -11.878 4.037 -3.921 1.00 92.88 173 GLY A CA 1
ATOM 1428 C C . GLY A 1 173 ? -12.000 4.723 -5.288 1.00 92.88 173 GLY A C 1
ATOM 1429 O O . GLY A 1 173 ? -12.516 4.116 -6.224 1.00 92.88 173 GLY A O 1
ATOM 1430 N N . GLN A 1 174 ? -11.537 5.970 -5.436 1.00 94.44 174 GLN A N 1
ATOM 1431 C CA . GLN A 1 174 ? -11.564 6.699 -6.705 1.00 94.44 174 GLN A CA 1
ATOM 1432 C C . GLN A 1 174 ? -10.152 6.954 -7.233 1.00 94.44 174 GLN A C 1
ATOM 1434 O O . GLN A 1 174 ? -9.323 7.556 -6.547 1.00 94.44 174 GLN A O 1
ATOM 1439 N N . LYS A 1 175 ? -9.887 6.529 -8.478 1.00 95.06 175 LYS A N 1
ATOM 1440 C CA . LYS A 1 175 ? -8.641 6.866 -9.179 1.00 95.06 175 LYS A CA 1
ATOM 1441 C C . LYS A 1 175 ? -8.538 8.386 -9.325 1.00 95.06 175 LYS A C 1
ATOM 1443 O O . LYS A 1 175 ? -9.483 9.030 -9.779 1.00 95.06 175 LYS A O 1
ATOM 1448 N N . THR A 1 176 ? -7.400 8.934 -8.920 1.00 95.00 176 THR A N 1
ATOM 1449 C CA . THR A 1 176 ? -7.134 10.372 -8.853 1.00 95.00 176 THR A CA 1
ATOM 1450 C C . THR A 1 176 ? -5.915 10.713 -9.708 1.00 95.00 176 THR A C 1
ATOM 1452 O O . THR A 1 176 ? -4.895 10.032 -9.626 1.00 95.00 176 THR A O 1
ATOM 1455 N N . SER A 1 177 ? -6.036 11.771 -10.508 1.00 92.56 177 SER A N 1
ATOM 1456 C CA . SER A 1 177 ? -4.979 12.292 -11.387 1.00 92.56 177 SER A CA 1
ATOM 1457 C C . SER A 1 177 ? -4.244 13.486 -10.764 1.00 92.56 177 SER A C 1
ATOM 1459 O O . SER A 1 177 ? -4.787 14.132 -9.863 1.00 92.56 177 SER A O 1
ATOM 1461 N N . TRP A 1 178 ? -3.045 13.812 -11.266 1.00 93.19 178 TRP A N 1
ATOM 1462 C CA . TRP A 1 178 ? -2.199 14.927 -10.795 1.00 93.19 178 TRP A CA 1
ATOM 1463 C C . TRP A 1 178 ? -1.653 15.831 -11.912 1.00 93.19 178 TRP A C 1
ATOM 1465 O O . TRP A 1 178 ? -1.526 15.372 -13.066 1.00 93.19 178 TRP A O 1
#

Foldseek 3Di:
DDDDDDDDDDDDDDDDDDDPPVPPVPQVPFKQKKWFFDQDPVQQWIWIWIWIAGNVFATFKIKIKIFHQAAPDCVLQPPPCADQVRQPPVLFPAWGWHWDQDRRHIMIMTMGTPRRVVSPQLPDPPNPSRCCNVVCVQRRGLVSSVVVQVVVQVVCVVVVPDDDPRGWIAGRNRTDHD

Secondary structure (DSSP, 8-state):
--------------------------GGGS-EEEEEEEEETTTTEEEEEEEEE-TTSBEEEEEEEEEESS---GGGS-TTT--TTTSS-TTSTT-EEEEEEETTEEEEEEEEEHHHHHHTGGGSTTGGGSSHHHHHHHHSBHHHHHHHHHHHHHHHHHHTPPPSSSSEEEETTEEE--

Radius of gyration: 24.03 Å; chains: 1; bounding box: 69×78×36 Å

Sequence (178 aa):
MKKLGFILLGTIILLTGCGKENNVVNEKDELSVYELHYYDKDFKHTEDFIVKYDKNGNFKELEMFYLYDERTDSKYCPENLYNTEDYVDLTYPGVSASCTISKKGQLLTAKMTDESVKNGYLKDDKDFMLMLKYAYDELDTEEKAKSYFEKALENFKKENVLEDERNYVIIKGQKTSW

pLDDT: mean 77.22, std 21.51, range [29.97, 98.06]